Protein AF-A0A7R9GHK7-F1 (afdb_monomer)

Structure (mmCIF, N/CA/C/O backbone):
data_AF-A0A7R9GHK7-F1
#
_entry.id   AF-A0A7R9GHK7-F1
#
loop_
_atom_site.group_PDB
_atom_site.id
_atom_site.type_symbol
_atom_site.label_atom_id
_atom_site.label_alt_id
_atom_site.label_comp_id
_atom_site.label_asym_id
_atom_site.label_entity_id
_atom_site.label_seq_id
_atom_site.pdbx_PDB_ins_code
_atom_site.Cartn_x
_atom_site.Cartn_y
_atom_site.Cartn_z
_atom_site.occupancy
_atom_site.B_iso_or_equiv
_atom_site.auth_seq_id
_atom_site.auth_comp_id
_atom_site.auth_asym_id
_atom_site.auth_atom_id
_atom_site.pdbx_PDB_model_num
ATOM 1 N N . MET A 1 1 ? 7.546 68.188 45.441 1.00 38.81 1 MET A N 1
ATOM 2 C CA . MET A 1 1 ? 6.216 67.688 45.866 1.00 38.81 1 MET A CA 1
ATOM 3 C C . MET A 1 1 ? 5.708 66.786 44.745 1.00 38.81 1 MET A C 1
ATOM 5 O O . MET A 1 1 ? 5.548 67.284 43.649 1.00 38.81 1 MET A O 1
ATOM 9 N N . ARG A 1 2 ? 5.947 65.471 44.815 1.00 34.91 2 ARG A N 1
ATOM 10 C CA . ARG A 1 2 ? 5.016 64.399 45.237 1.00 34.91 2 ARG A CA 1
ATOM 11 C C . ARG A 1 2 ? 3.710 64.289 44.411 1.00 34.91 2 ARG A C 1
ATOM 13 O O . ARG A 1 2 ? 2.808 65.078 44.641 1.00 34.91 2 ARG A O 1
ATOM 20 N N . GLN A 1 3 ? 3.663 63.181 43.642 1.00 41.47 3 GLN A N 1
ATOM 21 C CA . GLN A 1 3 ? 2.533 62.301 43.242 1.00 41.47 3 GLN A CA 1
ATOM 22 C C . GLN A 1 3 ? 1.603 62.830 42.130 1.00 41.47 3 GLN A C 1
ATOM 24 O O . GLN A 1 3 ? 1.269 64.003 42.138 1.00 41.47 3 GLN A O 1
ATOM 29 N N . ILE A 1 4 ? 1.243 62.048 41.093 1.00 43.66 4 ILE A N 1
ATOM 30 C CA . ILE A 1 4 ? 0.387 60.836 41.129 1.00 43.66 4 ILE A CA 1
ATOM 31 C C . ILE A 1 4 ? 0.643 59.845 39.958 1.00 43.66 4 ILE A C 1
ATOM 33 O O . ILE A 1 4 ? 1.169 60.213 38.913 1.00 43.66 4 ILE A O 1
ATOM 37 N N . SER A 1 5 ? 0.235 58.588 40.178 1.00 45.50 5 SER A N 1
ATOM 38 C CA . SER A 1 5 ? 0.368 57.362 39.363 1.00 45.50 5 SER A CA 1
ATOM 39 C C . SER A 1 5 ? -0.752 57.147 38.321 1.00 45.50 5 SER A C 1
ATOM 41 O O . SER A 1 5 ? -1.906 57.422 38.637 1.00 45.50 5 SER A O 1
ATOM 43 N N . ALA A 1 6 ? -0.414 56.594 37.141 1.00 43.03 6 ALA A N 1
ATOM 44 C CA . ALA A 1 6 ? -1.202 55.700 36.255 1.00 43.03 6 ALA A CA 1
ATOM 45 C C . ALA A 1 6 ? -0.341 55.438 34.988 1.00 43.03 6 ALA A C 1
ATOM 47 O O . ALA A 1 6 ? 0.146 56.385 34.390 1.00 43.03 6 ALA A O 1
ATOM 48 N N . GLY A 1 7 ? -0.001 54.236 34.520 1.00 42.19 7 GLY A N 1
ATOM 49 C CA . GLY A 1 7 ? -0.765 52.998 34.503 1.00 42.19 7 GLY A CA 1
ATOM 50 C C . GLY A 1 7 ? -1.432 52.792 33.137 1.00 42.19 7 GLY A C 1
ATOM 51 O O . GLY A 1 7 ? -2.650 52.755 33.098 1.00 42.19 7 GLY A O 1
ATOM 52 N N . VAL A 1 8 ? -0.677 52.673 32.032 1.00 43.22 8 VAL A N 1
ATOM 53 C CA . VAL A 1 8 ? -1.188 52.120 30.758 1.00 43.22 8 VAL A CA 1
ATOM 54 C C . VAL A 1 8 ? -0.084 51.305 30.079 1.00 43.22 8 VAL A C 1
ATOM 56 O O . VAL A 1 8 ? 0.834 51.832 29.456 1.00 43.22 8 VAL A O 1
ATOM 59 N N . LEU A 1 9 ? -0.180 49.991 30.253 1.00 39.62 9 LEU A N 1
ATOM 60 C CA . LEU A 1 9 ? 0.574 48.967 29.543 1.00 39.62 9 LEU A CA 1
ATOM 61 C C . LEU A 1 9 ? 0.005 48.871 28.116 1.00 39.62 9 LEU A C 1
ATOM 63 O O . LEU A 1 9 ? -1.101 48.364 27.934 1.00 39.62 9 LEU A O 1
ATOM 67 N N . LEU A 1 10 ? 0.721 49.386 27.110 1.00 44.75 10 LEU A N 1
ATOM 68 C CA . LEU A 1 10 ? 0.355 49.190 25.703 1.00 44.75 10 LEU A CA 1
ATOM 69 C C . LEU A 1 10 ? 0.651 47.737 25.300 1.00 44.75 10 LEU A C 1
ATOM 71 O O . LEU A 1 10 ? 1.768 47.390 24.921 1.00 44.75 10 LEU A O 1
ATOM 75 N N . ALA A 1 11 ? -0.374 46.891 25.375 1.00 49.41 11 ALA A N 1
ATOM 76 C CA . ALA A 1 11 ? -0.427 45.625 24.662 1.00 49.41 11 ALA A CA 1
ATOM 77 C C . ALA A 1 11 ? -0.712 45.913 23.179 1.00 49.41 11 ALA A C 1
ATOM 79 O O . ALA A 1 11 ? -1.863 46.077 22.774 1.00 49.41 11 ALA A O 1
ATOM 80 N N . LEU A 1 12 ? 0.337 45.998 22.360 1.00 46.84 12 LEU A N 1
ATOM 81 C CA . LEU A 1 12 ? 0.189 46.003 20.906 1.00 46.84 12 LEU A CA 1
ATOM 82 C C . LEU A 1 12 ? 0.144 44.557 20.408 1.00 46.84 12 LEU A C 1
ATOM 84 O O . LEU A 1 12 ? 1.163 43.907 20.206 1.00 46.84 12 LEU A O 1
ATOM 88 N N . CYS A 1 13 ? -1.100 44.082 20.322 1.00 38.91 13 CYS A N 1
ATOM 89 C CA . CYS A 1 13 ? -1.664 43.185 19.316 1.00 38.91 13 CYS A CA 1
ATOM 90 C C . CYS A 1 13 ? -0.643 42.367 18.503 1.00 38.91 13 CYS A C 1
ATOM 92 O O . CYS A 1 13 ? 0.013 42.881 17.596 1.00 38.91 13 CYS A O 1
ATOM 94 N N . GLY A 1 14 ? -0.554 41.071 18.814 1.00 42.59 14 GLY A N 1
ATOM 95 C CA . GLY A 1 14 ? 0.175 40.101 18.010 1.00 42.59 14 GLY A CA 1
ATOM 96 C C . GLY A 1 14 ? -0.385 40.037 16.591 1.00 42.59 14 GLY A C 1
ATOM 97 O O . GLY A 1 14 ? -1.590 39.898 16.383 1.00 42.59 14 GLY A O 1
ATOM 98 N N . ILE A 1 15 ? 0.509 40.125 15.612 1.00 43.50 15 ILE A N 1
ATOM 99 C CA . ILE A 1 15 ? 0.205 39.870 14.209 1.00 43.50 15 ILE A CA 1
ATOM 100 C C . ILE A 1 15 ? -0.090 38.370 14.080 1.00 43.50 15 ILE A C 1
ATOM 102 O O . ILE A 1 15 ? 0.825 37.556 13.983 1.00 43.50 15 ILE A O 1
ATOM 106 N N . VAL A 1 16 ? -1.366 37.984 14.097 1.00 49.94 16 VAL A N 1
ATOM 107 C CA . VAL A 1 16 ? -1.788 36.678 13.577 1.00 49.94 16 VAL A CA 1
ATOM 108 C C . VAL A 1 16 ? -1.839 36.822 12.060 1.00 49.94 16 VAL A C 1
ATOM 110 O O . VAL A 1 16 ? -2.782 37.388 11.510 1.00 49.94 16 VAL A O 1
ATOM 113 N N . SER A 1 17 ? -0.788 36.363 11.380 1.00 50.72 17 SER A N 1
ATOM 114 C CA . SER A 1 17 ? -0.794 36.240 9.922 1.00 50.72 17 SER A CA 1
ATOM 115 C C . SER A 1 17 ? -1.761 35.118 9.545 1.00 50.72 17 SER A C 1
ATOM 117 O O . SER A 1 17 ? -1.450 33.937 9.698 1.00 50.72 17 SER A O 1
ATOM 119 N N . SER A 1 18 ? -2.965 35.488 9.108 1.00 53.06 18 SER A N 1
ATOM 120 C CA . SER A 1 18 ? -3.890 34.560 8.462 1.00 53.06 18 SER A CA 1
ATOM 121 C C . SER A 1 18 ? -3.292 34.195 7.105 1.00 53.06 18 SER A C 1
ATOM 123 O O . SER A 1 18 ? -3.337 34.991 6.166 1.00 53.06 18 SER A O 1
ATOM 125 N N . GLN A 1 19 ? -2.652 33.029 7.009 1.00 54.34 19 GLN A N 1
ATOM 126 C CA . GLN A 1 19 ? -2.125 32.546 5.737 1.00 54.34 19 GLN A CA 1
ATOM 127 C C . GLN A 1 19 ? -3.305 32.114 4.861 1.00 54.34 19 GLN A C 1
ATOM 129 O O . GLN A 1 19 ? -3.821 31.007 4.986 1.00 54.34 19 GLN A O 1
ATOM 134 N N . SER A 1 20 ? -3.761 33.013 3.989 1.00 57.25 20 SER A N 1
ATOM 135 C CA . SER A 1 20 ? -4.644 32.647 2.884 1.00 57.25 20 SER A CA 1
ATOM 136 C C . SER A 1 20 ? -3.826 31.843 1.875 1.00 57.25 20 SER A C 1
ATOM 138 O O . SER A 1 20 ? -2.906 32.380 1.254 1.00 57.25 20 SER A O 1
ATOM 140 N N . LEU A 1 21 ? -4.123 30.550 1.739 1.00 58.53 21 LEU A N 1
ATOM 141 C CA . LEU A 1 21 ? -3.513 29.706 0.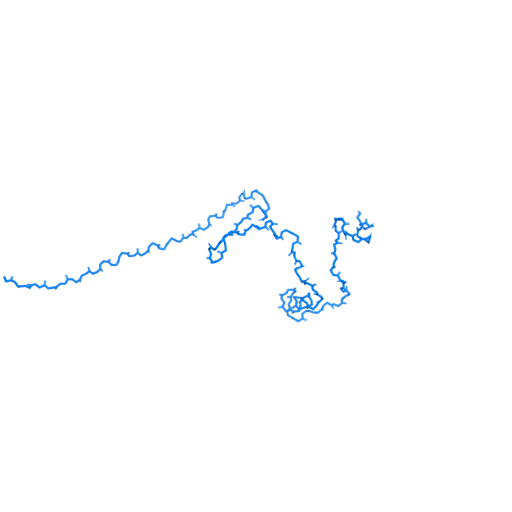718 1.00 58.53 21 LEU A CA 1
ATOM 142 C C . LEU A 1 21 ? -4.146 30.063 -0.633 1.00 58.53 21 LEU A C 1
ATOM 144 O O . LEU A 1 21 ? -5.277 29.672 -0.928 1.00 58.53 21 LEU A O 1
ATOM 148 N N . VAL A 1 22 ? -3.432 30.835 -1.453 1.00 64.38 22 VAL A N 1
ATOM 149 C CA . VAL A 1 22 ? -3.838 31.084 -2.841 1.00 64.38 22 VAL A CA 1
ATOM 150 C C . VAL A 1 22 ? -3.699 29.766 -3.598 1.00 64.38 22 VAL A C 1
ATOM 152 O O . VAL A 1 22 ? -2.593 29.312 -3.879 1.00 64.38 22 VAL A O 1
ATOM 155 N N . CYS A 1 23 ? -4.828 29.125 -3.889 1.00 64.75 23 CYS A N 1
ATOM 156 C CA . CYS A 1 23 ? -4.859 27.930 -4.722 1.00 64.75 23 CYS A CA 1
ATOM 157 C C . CYS A 1 23 ? -4.522 28.357 -6.156 1.00 64.75 23 CYS A C 1
ATOM 159 O O . CYS A 1 23 ? -5.318 29.055 -6.782 1.00 64.75 23 CYS A O 1
ATOM 161 N N . SER A 1 24 ? -3.339 27.992 -6.656 1.00 67.25 24 SER A N 1
ATOM 162 C CA . SER A 1 24 ? -2.967 28.281 -8.043 1.00 67.25 24 SER A CA 1
ATOM 163 C C . SER A 1 24 ? -3.666 27.270 -8.962 1.00 67.25 24 SER A C 1
ATOM 165 O O . SER A 1 24 ? -3.432 26.070 -8.803 1.00 67.25 24 SER A O 1
ATOM 167 N N . PRO A 1 25 ? -4.536 27.710 -9.889 1.00 64.88 25 PRO A N 1
ATOM 168 C CA . PRO A 1 25 ? -5.341 26.813 -10.721 1.00 64.88 25 PRO A CA 1
ATOM 169 C C . PRO A 1 25 ? -4.525 26.057 -11.784 1.00 64.88 25 PRO A C 1
ATOM 171 O O . PRO A 1 25 ? -5.040 25.117 -12.384 1.00 64.88 25 PRO A O 1
ATOM 174 N N . ASP A 1 26 ? -3.247 26.408 -11.961 1.00 62.53 26 ASP A N 1
ATOM 175 C CA . ASP A 1 26 ? -2.430 25.969 -13.097 1.00 62.53 26 ASP A CA 1
ATOM 176 C C . ASP A 1 26 ? -1.224 25.124 -12.656 1.00 62.53 26 ASP A C 1
ATOM 178 O O . ASP A 1 26 ? -0.138 25.218 -13.230 1.00 62.53 26 ASP A O 1
ATOM 182 N N . GLY A 1 27 ? -1.382 24.329 -11.593 1.00 61.78 27 GLY A N 1
ATOM 183 C CA . GLY A 1 27 ? -0.346 23.419 -11.104 1.00 61.78 27 GLY A CA 1
ATOM 184 C C . GLY A 1 27 ? -0.016 22.338 -12.133 1.00 61.78 27 GLY A C 1
ATOM 185 O O . GLY A 1 27 ? -0.538 21.231 -12.062 1.00 61.78 27 GLY A O 1
ATOM 186 N N . ALA A 1 28 ? 0.833 22.657 -13.108 1.00 71.75 28 ALA A N 1
ATOM 187 C CA . ALA A 1 28 ? 1.420 21.678 -14.006 1.00 71.75 28 ALA A CA 1
ATOM 188 C C . ALA A 1 28 ? 2.317 20.740 -13.185 1.00 71.75 28 ALA A C 1
ATOM 190 O O . ALA A 1 28 ? 3.269 21.196 -12.555 1.00 71.75 28 ALA A O 1
ATOM 191 N N . GLY A 1 29 ? 2.000 19.445 -13.179 1.00 77.62 29 GLY A N 1
ATOM 192 C CA . GLY A 1 29 ? 2.750 18.431 -12.436 1.00 77.62 29 GLY A CA 1
ATOM 193 C C . GLY A 1 29 ? 1.854 17.370 -11.802 1.00 77.62 29 GLY A C 1
ATOM 194 O O . GLY A 1 29 ? 0.631 17.377 -11.950 1.00 77.62 29 GLY A O 1
ATOM 195 N N . SER A 1 30 ? 2.478 16.433 -11.106 1.00 87.00 30 SER A N 1
ATOM 196 C CA . SER A 1 30 ? 1.836 15.423 -10.270 1.00 87.00 30 SER A CA 1
ATOM 197 C C . SER A 1 30 ? 1.891 15.837 -8.799 1.00 87.00 30 SER A C 1
ATOM 199 O O . SER A 1 30 ? 2.695 16.677 -8.404 1.00 87.00 30 SER A O 1
ATOM 201 N N . LEU A 1 31 ? 1.081 15.202 -7.947 1.00 88.31 31 LEU A N 1
ATOM 202 C CA . LEU A 1 31 ? 1.167 15.400 -6.494 1.00 88.31 31 LEU A CA 1
ATOM 203 C C . LEU A 1 31 ? 2.590 15.151 -5.952 1.00 88.31 31 LEU A C 1
ATOM 205 O O . LEU A 1 31 ? 2.988 15.764 -4.967 1.00 88.31 31 LEU A O 1
ATOM 209 N N . TYR A 1 32 ? 3.361 14.281 -6.605 1.00 91.50 32 TYR A N 1
ATOM 210 C CA . TYR A 1 32 ? 4.706 13.888 -6.191 1.00 91.50 32 TYR A CA 1
ATOM 211 C C . TYR A 1 32 ? 5.768 14.974 -6.408 1.00 91.50 32 TYR A C 1
ATOM 213 O O . TYR A 1 32 ? 6.853 14.871 -5.840 1.00 91.50 32 TYR A O 1
ATOM 221 N N . ASP A 1 33 ? 5.444 16.030 -7.158 1.00 91.25 33 ASP A N 1
ATOM 222 C CA . ASP A 1 33 ? 6.317 17.193 -7.356 1.00 91.25 33 ASP A CA 1
ATOM 223 C C . ASP A 1 33 ? 6.244 18.192 -6.188 1.00 91.25 33 ASP A C 1
ATOM 225 O O . ASP A 1 33 ? 7.008 19.157 -6.131 1.00 91.25 33 ASP A O 1
ATOM 229 N N . PHE A 1 34 ? 5.324 17.971 -5.244 1.00 90.62 34 PHE A N 1
ATOM 230 C CA . PHE A 1 34 ? 5.092 18.852 -4.107 1.00 90.62 34 PHE A CA 1
ATOM 231 C C . PHE A 1 34 ? 5.702 18.315 -2.807 1.00 90.62 34 PHE A C 1
ATOM 233 O O . PHE A 1 34 ? 6.016 17.133 -2.645 1.00 90.62 34 PHE A O 1
ATOM 240 N N . SER A 1 35 ? 5.831 19.231 -1.850 1.00 94.06 35 SER A N 1
ATOM 241 C CA . SER A 1 35 ? 6.376 18.983 -0.521 1.00 94.06 35 SER A CA 1
ATOM 242 C C . SER A 1 35 ? 5.604 19.754 0.537 1.00 94.06 35 SER A C 1
ATOM 244 O O . SER A 1 35 ? 5.126 20.856 0.256 1.00 94.06 35 SER A O 1
ATOM 246 N N . ALA A 1 36 ? 5.549 19.244 1.763 1.00 93.00 36 ALA A N 1
ATOM 247 C CA . ALA A 1 36 ? 4.920 19.946 2.879 1.00 93.00 36 ALA A CA 1
ATOM 248 C C . ALA A 1 36 ? 5.804 19.940 4.133 1.00 93.00 36 ALA A C 1
ATOM 250 O O . ALA A 1 36 ? 6.513 18.965 4.373 1.00 93.00 36 ALA A O 1
ATOM 251 N N . PRO A 1 37 ? 5.776 20.996 4.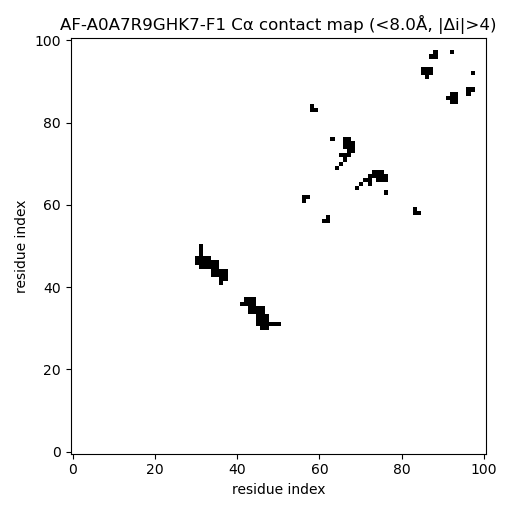961 1.00 95.50 37 PRO A N 1
ATOM 252 C CA . PRO A 1 37 ? 6.445 20.970 6.254 1.00 95.50 37 PRO A CA 1
ATOM 253 C C . PRO A 1 37 ? 5.770 19.964 7.195 1.00 95.50 37 PRO A C 1
ATOM 255 O O . PRO A 1 37 ? 4.552 19.770 7.161 1.00 95.50 37 PRO A O 1
ATOM 258 N N . LEU A 1 38 ? 6.563 19.347 8.067 1.00 93.94 38 LEU A N 1
ATOM 259 C CA . LEU A 1 38 ? 6.053 18.529 9.162 1.00 93.94 38 LEU A CA 1
ATOM 260 C C . LEU A 1 38 ? 5.344 19.408 10.200 1.00 93.94 38 LEU A C 1
ATOM 262 O O . LEU A 1 38 ? 5.694 20.572 10.397 1.00 93.94 38 LEU A O 1
ATOM 266 N N . LEU A 1 39 ? 4.358 18.833 10.894 1.00 93.19 39 LEU A N 1
ATOM 267 C CA . LEU A 1 39 ? 3.550 19.556 11.886 1.00 93.19 39 LEU A CA 1
ATOM 268 C C . LEU A 1 39 ? 4.369 20.068 13.082 1.00 93.19 39 LEU A C 1
ATOM 270 O O . LEU A 1 39 ? 3.980 21.046 13.713 1.00 93.19 39 LEU A O 1
ATOM 274 N N . ASP A 1 40 ? 5.493 19.422 13.390 1.00 95.44 40 ASP A N 1
ATOM 275 C CA . ASP A 1 40 ? 6.418 19.824 14.454 1.00 95.44 40 ASP A CA 1
ATOM 276 C C . ASP A 1 40 ? 7.483 20.835 13.986 1.00 95.44 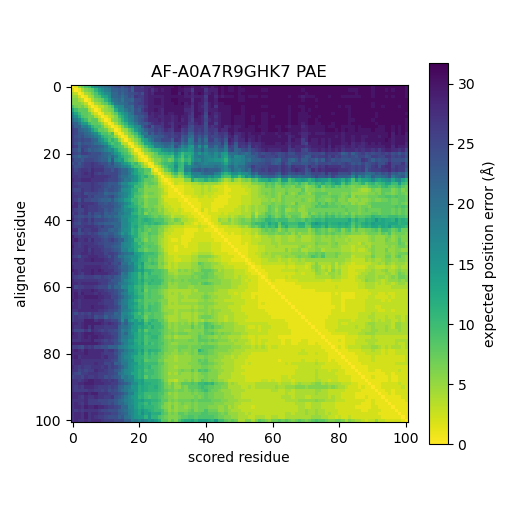40 ASP A C 1
ATOM 278 O O . ASP A 1 40 ? 8.314 21.269 14.781 1.00 95.44 40 ASP A O 1
ATOM 282 N N . GLY A 1 41 ? 7.475 21.208 12.702 1.00 92.94 41 GLY A N 1
ATOM 283 C CA . GLY A 1 41 ? 8.463 22.100 12.097 1.00 92.94 41 GLY A CA 1
ATOM 284 C C . GLY A 1 41 ? 9.873 21.510 11.987 1.00 92.94 41 GLY A C 1
ATOM 285 O O . GLY A 1 41 ? 10.796 22.238 11.626 1.00 92.94 41 GLY A O 1
ATOM 286 N N . SER A 1 42 ? 10.065 20.220 12.278 1.00 95.31 42 SER A N 1
ATOM 287 C CA . SER A 1 42 ? 11.387 19.576 12.277 1.00 95.31 42 SER A CA 1
ATOM 288 C C . SER A 1 42 ? 11.965 19.373 10.874 1.00 95.31 42 SER A C 1
ATOM 290 O O . SER A 1 42 ? 13.174 19.192 10.722 1.00 95.31 42 SER A O 1
ATOM 292 N N . GLY A 1 43 ? 11.125 19.426 9.837 1.00 94.50 43 GLY A N 1
ATOM 293 C CA . GLY A 1 43 ? 11.548 19.204 8.462 1.00 94.50 43 GLY A CA 1
ATOM 294 C C . GLY A 1 43 ? 10.438 19.376 7.432 1.00 94.50 43 GLY A C 1
ATOM 295 O O . GLY A 1 43 ? 9.354 19.880 7.721 1.00 94.50 43 GLY A O 1
ATOM 296 N N . THR A 1 44 ? 10.743 18.957 6.206 1.00 95.56 44 THR A N 1
ATOM 297 C CA . THR A 1 44 ? 9.824 18.920 5.062 1.00 95.56 44 THR A CA 1
ATOM 298 C C . THR A 1 44 ? 9.733 17.489 4.554 1.00 95.56 44 THR A C 1
ATOM 300 O O . THR A 1 44 ? 10.745 16.796 4.477 1.00 95.56 44 THR A O 1
ATOM 303 N N . VAL A 1 45 ? 8.523 17.053 4.221 1.00 94.94 45 VAL A N 1
ATOM 304 C CA . VAL A 1 45 ? 8.250 15.766 3.594 1.00 94.94 45 VAL A CA 1
ATOM 305 C C . VAL A 1 45 ? 8.083 15.954 2.086 1.00 94.94 45 VAL A C 1
ATOM 307 O O . VAL A 1 45 ? 7.276 16.779 1.651 1.00 94.94 45 VAL A O 1
ATOM 310 N N . GLN A 1 46 ? 8.842 15.191 1.296 1.00 95.94 46 GLN A N 1
ATOM 311 C CA . GLN A 1 46 ? 8.667 15.119 -0.154 1.00 95.94 46 GLN A CA 1
ATOM 312 C C . GLN A 1 46 ? 7.577 14.094 -0.461 1.00 95.94 46 GLN A C 1
ATOM 314 O O . GLN A 1 46 ? 7.635 12.959 0.012 1.00 95.94 46 GLN A O 1
ATOM 319 N N . PHE A 1 47 ? 6.565 14.458 -1.248 1.00 93.88 47 PHE A N 1
ATOM 320 C CA . PHE A 1 47 ? 5.477 13.518 -1.531 1.00 93.88 47 PHE A CA 1
ATOM 321 C C . PHE A 1 47 ? 5.903 12.382 -2.459 1.00 93.88 47 PHE A C 1
ATOM 323 O O . PHE A 1 47 ? 5.358 11.285 -2.347 1.00 93.88 47 PHE A O 1
ATOM 330 N N . SER A 1 48 ? 6.919 12.597 -3.298 1.00 94.56 48 SER A N 1
ATOM 331 C CA . SER A 1 48 ? 7.559 11.552 -4.107 1.00 94.56 48 SER A CA 1
ATOM 332 C C . SER A 1 48 ? 8.050 10.355 -3.289 1.00 94.56 48 SER A C 1
ATOM 334 O O . SER A 1 48 ? 8.009 9.231 -3.783 1.00 94.56 48 SER A O 1
ATOM 336 N N . ASP A 1 49 ? 8.404 10.543 -2.013 1.00 94.31 49 ASP A N 1
ATOM 337 C CA . ASP A 1 49 ? 8.811 9.443 -1.133 1.00 94.31 49 ASP A CA 1
ATOM 338 C C . ASP A 1 49 ? 7.682 8.429 -0.875 1.00 94.31 49 ASP A C 1
ATOM 340 O O . ASP A 1 49 ? 7.950 7.315 -0.418 1.00 94.31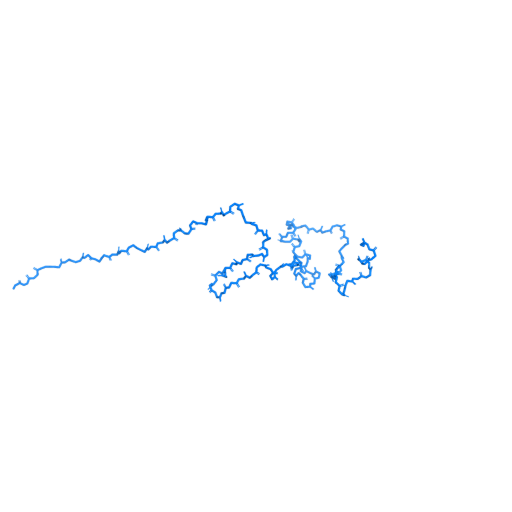 49 ASP A O 1
ATOM 344 N N . TYR A 1 50 ? 6.425 8.787 -1.147 1.00 92.06 50 TYR A N 1
ATOM 345 C CA . TYR A 1 50 ? 5.245 7.936 -0.967 1.00 92.06 50 TYR A CA 1
ATOM 346 C C . TYR A 1 50 ? 4.707 7.358 -2.275 1.00 92.06 50 TYR A C 1
ATOM 348 O O . TYR A 1 50 ? 3.688 6.658 -2.255 1.00 92.06 50 TYR A O 1
ATOM 356 N N . ASP A 1 51 ? 5.375 7.609 -3.402 1.00 90.88 51 ASP A N 1
ATOM 357 C CA . ASP A 1 51 ? 4.985 7.002 -4.669 1.00 90.88 51 ASP A CA 1
ATOM 358 C C . ASP A 1 51 ? 5.038 5.466 -4.579 1.00 90.88 51 ASP A C 1
ATOM 360 O O . ASP A 1 51 ? 5.948 4.874 -3.994 1.00 90.88 51 ASP A O 1
ATOM 364 N N . GLY A 1 52 ? 3.987 4.811 -5.070 1.00 87.44 52 GLY A N 1
ATOM 365 C CA . GLY A 1 52 ? 3.802 3.360 -4.970 1.00 87.44 52 GLY A CA 1
ATOM 366 C C . GLY A 1 52 ? 3.569 2.785 -3.559 1.00 87.44 52 GLY A C 1
ATOM 367 O O . GLY A 1 52 ? 3.362 1.578 -3.435 1.00 87.44 52 GLY A O 1
ATOM 368 N N . LYS A 1 53 ? 3.543 3.587 -2.482 1.00 91.44 53 LYS A N 1
ATOM 369 C CA . LYS A 1 53 ? 3.428 3.101 -1.084 1.00 91.44 53 LYS A CA 1
ATOM 370 C C . LYS A 1 53 ? 1.988 3.032 -0.557 1.00 91.44 53 LYS A C 1
ATOM 372 O O . LYS A 1 53 ? 1.721 3.390 0.587 1.00 91.44 53 LYS A O 1
ATOM 377 N N . GLN A 1 54 ? 1.050 2.558 -1.379 1.00 90.81 54 GLN A N 1
ATOM 378 C CA . GLN A 1 54 ? -0.372 2.486 -0.999 1.00 90.81 54 GLN A CA 1
ATOM 379 C C . GLN A 1 54 ? -0.711 1.333 -0.038 1.00 90.81 54 GLN A C 1
ATOM 381 O O . GLN A 1 54 ? -1.702 1.433 0.678 1.00 90.81 54 GLN A O 1
ATOM 386 N N . GLU A 1 55 ? 0.109 0.274 0.007 1.00 92.50 55 GLU A N 1
ATOM 387 C CA . GLU A 1 55 ? -0.118 -0.914 0.848 1.00 92.50 55 GLU A CA 1
ATOM 388 C C . GLU A 1 55 ? 1.034 -1.127 1.857 1.00 92.50 55 GLU A C 1
ATOM 390 O O . GLU A 1 55 ? 1.908 -1.994 1.672 1.00 92.50 55 GLU A O 1
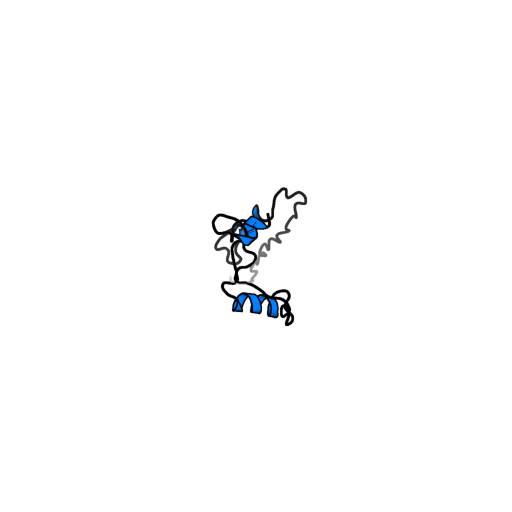ATOM 395 N N . PRO A 1 56 ? 1.098 -0.304 2.922 1.00 92.69 56 PRO A N 1
ATOM 396 C CA . PRO A 1 56 ? 2.183 -0.346 3.897 1.00 92.69 56 PRO A CA 1
ATOM 397 C C . PRO A 1 56 ? 2.118 -1.558 4.839 1.00 92.69 56 PRO A C 1
ATOM 399 O O . PRO A 1 56 ? 3.119 -1.834 5.497 1.00 92.69 56 PRO A O 1
ATOM 402 N N . GLY A 1 57 ? 1.007 -2.309 4.880 1.00 94.19 57 GLY A N 1
ATOM 403 C CA . GLY A 1 57 ? 0.831 -3.456 5.777 1.00 94.19 57 GLY A CA 1
ATOM 404 C C . GLY A 1 57 ? 1.950 -4.491 5.633 1.00 94.19 57 GLY A C 1
ATOM 405 O O . GLY A 1 57 ? 2.234 -4.982 4.536 1.00 94.19 57 GLY A O 1
ATOM 406 N N . ALA A 1 58 ? 2.620 -4.816 6.732 1.00 92.56 58 ALA A N 1
ATOM 407 C CA . ALA A 1 58 ? 3.753 -5.732 6.780 1.00 92.56 58 ALA A CA 1
ATOM 408 C C . ALA A 1 58 ? 3.324 -7.199 6.651 1.00 92.56 58 ALA A C 1
ATOM 410 O O . ALA A 1 58 ? 4.091 -8.036 6.175 1.00 92.56 58 ALA A O 1
ATOM 411 N N . ASN A 1 59 ? 2.106 -7.529 7.080 1.00 94.50 59 ASN A N 1
ATOM 412 C CA . ASN A 1 59 ? 1.596 -8.895 7.123 1.00 94.50 59 ASN A CA 1
ATOM 413 C C . ASN A 1 59 ? 0.070 -8.937 6.953 1.00 94.50 59 ASN A C 1
ATOM 415 O O . ASN A 1 59 ? -0.601 -7.909 6.920 1.00 94.50 59 ASN A O 1
ATOM 419 N N . ALA A 1 60 ? -0.475 -10.152 6.854 1.00 95.44 60 ALA A N 1
ATOM 420 C CA . ALA A 1 60 ? -1.902 -10.366 6.635 1.00 95.44 60 ALA A CA 1
ATOM 421 C C . ALA A 1 60 ? -2.777 -9.709 7.715 1.00 95.44 60 ALA A C 1
ATOM 423 O O . ALA A 1 60 ? -3.783 -9.099 7.372 1.00 95.44 60 ALA A O 1
ATOM 424 N N . THR A 1 61 ? -2.393 -9.789 8.992 1.00 96.75 61 THR A N 1
ATOM 425 C CA . THR A 1 61 ? -3.175 -9.227 10.104 1.00 96.75 61 THR A CA 1
ATOM 426 C C . THR A 1 61 ? -3.381 -7.725 9.944 1.00 96.75 61 THR A C 1
ATOM 428 O O . THR A 1 61 ? -4.495 -7.236 10.106 1.00 96.75 61 THR A O 1
ATOM 431 N N . GLU A 1 62 ? -2.330 -6.991 9.581 1.00 97.62 62 GLU A N 1
ATOM 432 C CA . GLU A 1 62 ? -2.426 -5.546 9.356 1.00 97.62 62 GLU A CA 1
ATOM 433 C C . GLU A 1 62 ? -3.320 -5.207 8.161 1.00 97.62 62 GLU A C 1
ATOM 435 O O . GLU A 1 62 ? -4.138 -4.296 8.260 1.00 97.62 62 GLU A O 1
ATOM 440 N N . ILE A 1 63 ? -3.220 -5.974 7.070 1.00 97.62 63 ILE A N 1
ATOM 441 C CA . ILE A 1 63 ? -4.053 -5.784 5.873 1.00 97.62 63 ILE A CA 1
ATOM 442 C C . ILE A 1 63 ? -5.532 -6.024 6.208 1.00 97.62 63 ILE A C 1
ATOM 444 O O . ILE A 1 63 ? -6.380 -5.195 5.884 1.00 97.62 63 ILE A O 1
ATOM 448 N N . TYR A 1 64 ? -5.860 -7.120 6.900 1.00 97.31 64 TYR A N 1
ATOM 449 C CA . TYR A 1 64 ? -7.241 -7.405 7.303 1.00 97.31 64 TYR A CA 1
ATOM 450 C C . TYR A 1 64 ? -7.790 -6.345 8.262 1.00 97.31 64 TYR A C 1
ATOM 452 O O . TYR A 1 64 ? -8.890 -5.846 8.039 1.00 97.31 64 TYR A O 1
ATOM 460 N N . ASN A 1 65 ? -7.007 -5.923 9.259 1.00 97.75 65 ASN A N 1
ATOM 461 C CA . ASN A 1 65 ? -7.422 -4.862 10.178 1.00 97.75 65 ASN A CA 1
ATOM 462 C C . ASN A 1 65 ? -7.637 -3.522 9.456 1.00 97.75 65 ASN A C 1
ATOM 464 O O . ASN A 1 65 ? -8.572 -2.792 9.779 1.00 97.75 65 ASN A O 1
ATOM 468 N N . ALA A 1 66 ? -6.800 -3.186 8.469 1.00 97.31 66 ALA A N 1
ATOM 469 C CA . ALA A 1 66 ? -6.977 -1.975 7.673 1.00 97.31 66 ALA A CA 1
ATOM 470 C C . ALA A 1 66 ? -8.289 -2.012 6.874 1.00 97.31 66 ALA A C 1
ATOM 472 O O . ALA A 1 66 ? -9.015 -1.017 6.834 1.00 97.31 66 ALA A O 1
ATOM 473 N N . LEU A 1 67 ? -8.635 -3.161 6.292 1.00 97.62 67 LEU A N 1
AT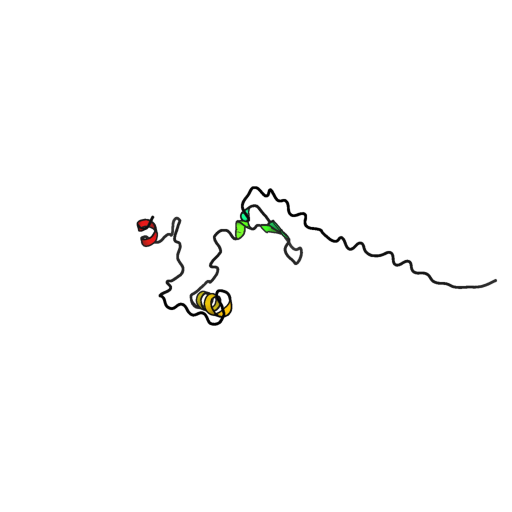OM 474 C CA . LEU A 1 67 ? -9.890 -3.339 5.560 1.00 97.62 67 LEU A CA 1
ATOM 475 C C . LEU A 1 67 ? -11.114 -3.281 6.486 1.00 97.62 67 LEU A C 1
ATOM 477 O O . LEU A 1 67 ? -12.095 -2.620 6.140 1.00 97.62 67 LEU A O 1
ATOM 481 N N . GLU A 1 68 ? -11.039 -3.911 7.660 1.00 98.25 68 GLU A N 1
ATOM 482 C CA . GLU A 1 68 ? -12.148 -4.013 8.617 1.00 98.25 68 GLU A CA 1
ATOM 483 C C . GLU A 1 68 ? -12.417 -2.701 9.368 1.00 98.25 68 GLU A C 1
ATOM 485 O O . GLU A 1 68 ? -13.577 -2.316 9.558 1.00 98.25 68 GLU A O 1
ATOM 490 N N . PHE A 1 69 ? -11.357 -1.983 9.761 1.00 98.31 69 PHE A N 1
ATOM 491 C CA . PHE A 1 69 ? -11.451 -0.849 10.688 1.00 98.31 69 PHE A CA 1
ATOM 492 C C . PHE A 1 69 ? -11.049 0.509 10.098 1.00 98.31 69 PHE A C 1
ATOM 494 O O . PHE A 1 69 ? -11.396 1.528 10.691 1.00 98.31 69 PHE A O 1
ATOM 501 N N . VAL A 1 70 ? -10.342 0.561 8.960 1.00 97.31 70 VAL A N 1
ATOM 502 C CA . VAL A 1 70 ? -9.822 1.824 8.391 1.00 97.31 70 VAL A CA 1
ATOM 503 C C . VAL A 1 70 ? -10.500 2.182 7.068 1.00 97.31 70 VAL A C 1
ATOM 505 O O . VAL A 1 70 ? -11.207 3.186 6.997 1.00 97.31 70 VAL A O 1
ATOM 508 N N . ARG A 1 71 ? -10.288 1.396 6.006 1.00 95.81 71 ARG A N 1
ATOM 509 C CA . ARG A 1 71 ? -10.881 1.618 4.677 1.00 95.81 71 ARG A CA 1
ATOM 510 C C . ARG A 1 71 ? -10.945 0.290 3.902 1.00 95.81 71 ARG A C 1
ATOM 512 O O . ARG A 1 71 ? -9.884 -0.246 3.599 1.00 95.81 71 ARG A O 1
ATOM 519 N N . PRO A 1 72 ? -12.124 -0.219 3.503 1.00 97.19 72 PRO A N 1
ATOM 520 C CA . PRO A 1 72 ? -13.443 0.418 3.586 1.00 97.19 72 PRO A CA 1
ATOM 521 C C . PRO A 1 72 ? -13.950 0.699 5.005 1.00 97.19 72 PRO A C 1
ATOM 523 O O . PRO A 1 72 ? -14.668 1.678 5.191 1.00 97.19 72 PRO A O 1
ATOM 526 N N . GLY A 1 73 ? -13.531 -0.086 5.999 1.00 97.25 73 GLY A N 1
ATOM 527 C CA . GLY A 1 73 ? -13.987 0.060 7.378 1.00 97.25 73 GLY A CA 1
ATOM 528 C C . GLY A 1 73 ? -15.383 -0.532 7.605 1.00 97.25 73 GLY A C 1
ATOM 529 O O . GLY A 1 73 ? -15.890 -1.305 6.792 1.00 97.25 73 GLY A O 1
ATOM 530 N N . ASN A 1 74 ? -16.027 -0.144 8.711 1.00 97.94 74 ASN A N 1
ATOM 531 C CA . ASN A 1 74 ? -17.394 -0.554 9.067 1.00 97.94 74 ASN A CA 1
ATOM 532 C C . ASN A 1 74 ? -17.598 -2.085 9.135 1.00 97.94 74 ASN A C 1
ATOM 534 O O . ASN A 1 74 ? -18.646 -2.597 8.741 1.00 97.94 74 ASN A O 1
ATOM 538 N N . GLY A 1 75 ? -16.587 -2.824 9.605 1.00 98.19 75 GLY A N 1
ATOM 539 C CA . GLY A 1 75 ? -16.655 -4.284 9.714 1.00 98.19 75 GLY A CA 1
ATOM 540 C C . GLY A 1 75 ? -16.585 -4.999 8.363 1.00 98.19 75 GLY A C 1
ATOM 541 O O . GLY A 1 75 ? -17.059 -6.127 8.239 1.00 98.19 75 GLY A O 1
ATOM 542 N N . PHE A 1 76 ? -16.056 -4.342 7.326 1.00 98.44 76 PHE A N 1
ATOM 543 C CA . PHE A 1 76 ? -15.888 -4.957 6.016 1.00 98.44 76 PHE A CA 1
ATOM 544 C C . PHE A 1 76 ? -14.916 -6.141 6.087 1.00 98.44 76 PHE A C 1
ATOM 546 O O . PHE A 1 76 ? -13.750 -5.988 6.444 1.00 98.44 76 PHE A O 1
ATOM 553 N N . VAL A 1 77 ? -15.390 -7.312 5.664 1.00 97.38 77 VAL A N 1
ATOM 554 C CA . VAL A 1 77 ? -14.580 -8.524 5.521 1.00 97.38 77 VAL A CA 1
ATOM 555 C C . VAL A 1 77 ? -14.620 -8.961 4.053 1.00 97.38 77 VAL A C 1
ATOM 557 O O . VAL A 1 77 ? -15.713 -9.188 3.524 1.00 97.38 77 VAL A O 1
ATOM 560 N N . PRO A 1 78 ? -13.465 -9.092 3.373 1.00 96.88 78 PRO A N 1
ATOM 561 C CA . PRO A 1 78 ? -13.414 -9.587 2.001 1.00 96.88 78 PRO A CA 1
ATOM 562 C C . PRO A 1 78 ? -14.062 -10.970 1.877 1.00 96.88 78 PRO A C 1
ATOM 564 O O . PRO A 1 78 ? -13.741 -11.885 2.631 1.00 96.88 78 PRO A O 1
ATOM 567 N N . ASN A 1 79 ? -14.937 -11.150 0.887 1.00 97.62 79 ASN A N 1
ATOM 568 C CA . ASN A 1 79 ? -15.571 -12.437 0.570 1.00 97.62 79 ASN A CA 1
ATOM 569 C C . ASN A 1 79 ? -14.856 -13.198 -0.564 1.00 97.62 79 ASN A C 1
ATOM 571 O O . ASN A 1 79 ? -15.435 -14.079 -1.197 1.00 97.62 79 ASN A O 1
ATOM 575 N N . PHE A 1 80 ? -13.603 -12.840 -0.831 1.00 97.75 80 PHE A N 1
ATOM 576 C CA . PHE A 1 80 ? -12.749 -13.430 -1.853 1.00 97.75 80 PHE A CA 1
ATOM 577 C C . PHE A 1 80 ? -11.353 -13.694 -1.285 1.00 97.75 80 PHE A C 1
ATOM 579 O O . PHE A 1 80 ? -10.960 -13.131 -0.263 1.00 97.75 80 PHE A O 1
ATOM 586 N N . GLN A 1 81 ? -10.595 -14.562 -1.956 1.00 97.31 81 GLN A N 1
ATOM 587 C CA . GLN A 1 81 ? -9.250 -14.924 -1.522 1.00 97.31 81 GLN A CA 1
ATOM 588 C C . GLN A 1 81 ? -8.277 -13.755 -1.714 1.00 97.31 81 GLN A C 1
ATOM 590 O O . GLN A 1 81 ? -8.077 -13.278 -2.830 1.00 97.31 81 GLN A O 1
ATOM 595 N N . LEU A 1 82 ? -7.611 -13.362 -0.629 1.00 97.12 82 LEU A N 1
ATOM 596 C CA . LEU A 1 82 ? -6.427 -12.507 -0.673 1.00 97.12 82 LEU A CA 1
ATOM 597 C C . LEU A 1 82 ? -5.153 -13.354 -0.659 1.00 97.12 82 LEU A C 1
ATOM 599 O O . LEU A 1 82 ? -5.094 -14.399 -0.007 1.00 97.12 82 LEU A O 1
ATOM 603 N N . PHE A 1 83 ? -4.123 -12.893 -1.362 1.00 95.38 83 PHE A N 1
ATOM 604 C CA . PHE A 1 83 ? -2.810 -13.538 -1.409 1.00 95.38 83 PHE A CA 1
ATOM 605 C C . PHE A 1 83 ? -1.777 -12.730 -0.621 1.00 95.38 83 PHE A C 1
ATOM 607 O O . PHE A 1 83 ? -2.009 -11.577 -0.258 1.00 95.38 83 PHE A O 1
ATOM 614 N N . LYS A 1 84 ? -0.618 -13.342 -0.353 1.00 94.94 84 LYS A N 1
ATOM 615 C CA . LYS A 1 84 ? 0.513 -12.642 0.267 1.00 94.94 84 LYS A CA 1
ATOM 616 C C . LYS A 1 84 ? 0.916 -11.423 -0.573 1.00 94.94 84 LYS A C 1
ATOM 618 O O . LYS A 1 84 ? 0.854 -11.476 -1.801 1.00 94.94 84 LYS A O 1
ATOM 623 N N . LYS A 1 85 ? 1.392 -10.368 0.090 1.00 94.44 85 LYS A N 1
ATOM 624 C CA . LYS A 1 85 ? 1.961 -9.201 -0.591 1.00 94.44 85 LYS A CA 1
ATOM 625 C C . LYS A 1 85 ? 3.169 -9.624 -1.436 1.00 94.44 85 LYS A C 1
ATOM 627 O O . LYS A 1 85 ? 4.023 -10.375 -0.961 1.00 94.44 85 LYS A O 1
ATOM 632 N N . ILE A 1 86 ? 3.206 -9.162 -2.681 1.00 94.56 86 ILE A N 1
ATOM 633 C CA . ILE A 1 86 ? 4.248 -9.448 -3.674 1.00 94.56 86 ILE A CA 1
ATOM 634 C C . ILE A 1 86 ? 4.493 -8.218 -4.551 1.00 94.56 86 ILE A C 1
ATOM 636 O O . ILE A 1 86 ? 3.652 -7.322 -4.612 1.00 94.56 86 ILE A O 1
ATOM 640 N N . GLU A 1 87 ? 5.617 -8.205 -5.262 1.00 94.56 87 GLU A N 1
ATOM 641 C CA . GLU A 1 87 ? 5.874 -7.239 -6.328 1.00 94.56 87 GLU A CA 1
ATOM 642 C C . GLU A 1 87 ? 5.206 -7.700 -7.634 1.00 94.56 87 GLU A C 1
ATOM 644 O O . GLU A 1 87 ? 5.253 -8.878 -7.999 1.00 94.56 87 GLU A O 1
ATOM 649 N N . VAL A 1 88 ? 4.563 -6.762 -8.332 1.00 95.25 88 VAL A N 1
ATOM 650 C CA . VAL A 1 88 ? 3.870 -7.006 -9.616 1.00 95.25 88 VAL A CA 1
ATOM 651 C C . VAL A 1 88 ? 4.647 -6.463 -10.820 1.00 95.25 88 VAL A C 1
ATOM 653 O O . VAL A 1 88 ? 4.360 -6.808 -11.965 1.00 95.25 88 VAL A O 1
ATOM 656 N N . ASN A 1 89 ? 5.640 -5.615 -10.559 1.00 94.38 89 ASN A N 1
ATOM 657 C CA . ASN A 1 89 ? 6.525 -5.003 -11.540 1.00 94.38 89 ASN A CA 1
ATOM 658 C C . ASN A 1 89 ? 7.955 -4.983 -10.995 1.00 94.38 89 ASN A C 1
ATOM 660 O O . ASN A 1 89 ? 8.146 -4.891 -9.784 1.00 94.38 89 ASN A O 1
ATOM 664 N N . GLY A 1 90 ? 8.938 -4.983 -11.892 1.00 94.69 90 GLY A N 1
ATOM 665 C CA . GLY A 1 90 ? 10.349 -4.814 -11.545 1.00 94.69 90 GLY A CA 1
ATOM 666 C C . GLY A 1 90 ? 11.096 -6.141 -11.449 1.00 94.69 90 GLY A C 1
ATOM 667 O O . GLY A 1 90 ? 10.588 -7.190 -11.827 1.00 94.69 90 GLY A O 1
ATOM 668 N N . ALA A 1 91 ? 12.337 -6.098 -10.964 1.00 96.06 91 ALA A N 1
ATOM 669 C CA . ALA A 1 91 ? 13.231 -7.257 -11.003 1.00 96.06 91 ALA A CA 1
ATOM 670 C C . ALA A 1 91 ? 12.747 -8.452 -10.159 1.00 96.06 91 ALA A C 1
ATOM 672 O O . ALA A 1 91 ? 13.096 -9.585 -10.484 1.00 96.06 91 ALA A O 1
ATOM 673 N N . ASN A 1 92 ? 11.947 -8.216 -9.110 1.00 96.31 92 ASN A N 1
ATOM 674 C CA . ASN A 1 92 ? 11.406 -9.279 -8.255 1.00 96.31 92 ASN A CA 1
ATOM 675 C C . ASN A 1 92 ? 9.923 -9.577 -8.523 1.00 96.31 92 ASN A C 1
ATOM 677 O O . ASN A 1 92 ? 9.267 -10.208 -7.688 1.00 96.31 92 ASN A O 1
ATOM 681 N N . GLU A 1 93 ? 9.372 -9.130 -9.657 1.00 97.25 93 GLU A N 1
ATOM 682 C CA . GLU A 1 93 ? 8.002 -9.480 -10.024 1.00 97.25 93 GLU A CA 1
ATOM 683 C C . GLU A 1 93 ? 7.831 -10.997 -10.162 1.00 97.25 93 GLU A C 1
ATOM 685 O O . GLU A 1 93 ? 8.724 -11.711 -10.625 1.00 97.25 93 GLU A O 1
ATOM 690 N N . ILE A 1 94 ? 6.671 -11.520 -9.759 1.00 97.31 94 ILE A N 1
ATOM 691 C CA . ILE A 1 94 ? 6.416 -12.955 -9.915 1.00 97.31 94 ILE A CA 1
ATOM 692 C C . ILE A 1 94 ? 6.058 -13.301 -11.374 1.00 97.31 94 ILE A C 1
ATOM 694 O O . ILE A 1 94 ? 5.398 -12.502 -12.045 1.00 97.31 94 ILE A O 1
ATOM 698 N N . PRO A 1 95 ? 6.353 -14.531 -11.847 1.00 97.56 95 PRO A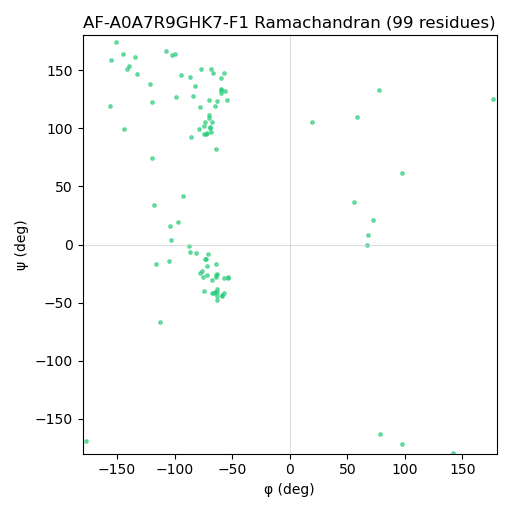 N 1
ATOM 699 C CA . PRO A 1 95 ? 6.123 -14.921 -13.244 1.00 97.56 95 PRO A CA 1
ATOM 700 C C . PRO A 1 95 ? 4.678 -14.763 -13.732 1.00 97.56 95 PRO A C 1
ATOM 702 O O . PRO A 1 95 ? 4.446 -14.524 -14.914 1.00 97.56 95 PRO A O 1
ATOM 705 N N . LEU A 1 96 ? 3.699 -14.879 -12.825 1.00 97.62 96 LEU A N 1
ATOM 706 C CA . LEU A 1 96 ? 2.289 -14.683 -13.160 1.00 97.62 96 LEU A CA 1
ATOM 707 C C . LEU A 1 96 ? 2.030 -13.280 -13.726 1.00 97.62 96 LEU A C 1
ATOM 709 O O . LEU A 1 96 ? 1.318 -13.153 -14.715 1.00 97.62 96 LEU A O 1
ATOM 713 N N . TYR A 1 97 ? 2.612 -12.238 -13.126 1.00 97.25 97 TYR A N 1
ATOM 714 C CA . TYR A 1 97 ? 2.410 -10.863 -13.586 1.00 97.25 97 TYR A CA 1
ATOM 715 C C . TYR A 1 97 ? 3.232 -10.536 -14.833 1.00 97.25 97 TYR A C 1
ATOM 717 O O . TYR A 1 97 ? 2.802 -9.696 -15.614 1.00 97.25 97 TYR A O 1
ATOM 725 N N . THR A 1 98 ? 4.346 -11.230 -15.078 1.00 97.19 98 THR A N 1
ATOM 726 C CA . THR A 1 98 ? 5.057 -11.150 -16.364 1.00 97.19 98 THR A CA 1
ATOM 727 C C . THR A 1 98 ? 4.216 -11.726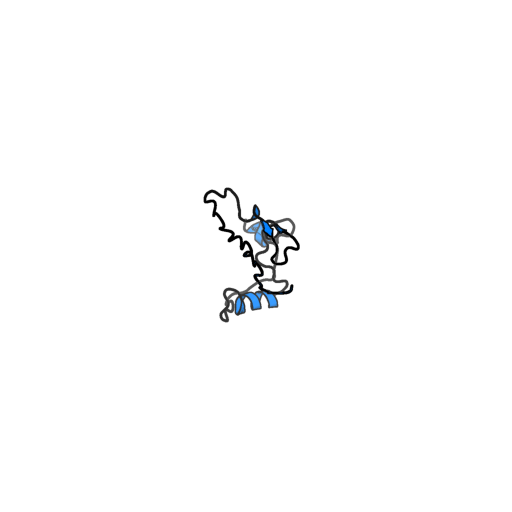 -17.501 1.00 97.19 98 THR A C 1
ATOM 729 O O . THR A 1 98 ? 4.167 -11.151 -18.579 1.00 97.19 98 THR A O 1
ATOM 732 N N . PHE A 1 99 ? 3.533 -12.848 -17.260 1.00 97.81 99 PHE A N 1
ATOM 733 C CA . PHE A 1 99 ? 2.684 -13.498 -18.261 1.00 97.81 99 PHE A CA 1
ATOM 734 C C . PHE A 1 99 ? 1.435 -12.679 -18.633 1.00 97.81 99 PHE A C 1
ATOM 736 O O . PHE A 1 99 ? 0.949 -12.794 -19.752 1.00 97.81 99 PHE A O 1
ATOM 743 N N . LEU A 1 100 ? 0.893 -11.889 -17.699 1.00 97.75 100 LEU A N 1
ATOM 744 C CA . LEU A 1 100 ? -0.360 -11.143 -17.886 1.00 97.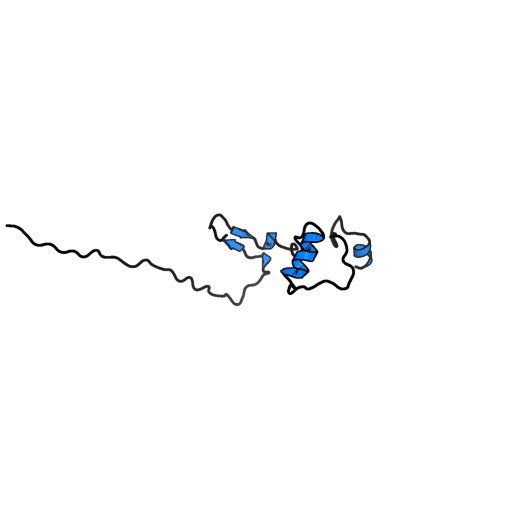75 100 LEU A CA 1
ATOM 745 C C . LEU A 1 100 ? -0.201 -9.763 -18.553 1.00 97.75 100 LEU A C 1
ATOM 747 O O . LEU A 1 100 ? -1.219 -9.120 -18.810 1.00 97.75 100 LEU A O 1
ATOM 751 N N . LYS A 1 101 ? 1.029 -9.295 -18.779 1.00 93.50 101 LYS A N 1
ATOM 752 C CA . LYS A 1 101 ? 1.327 -8.023 -19.462 1.00 93.50 101 LYS A CA 1
ATOM 753 C C . LYS A 1 101 ? 1.292 -8.196 -20.975 1.00 93.50 101 LYS A C 1
ATOM 755 O O . LYS A 1 101 ? 0.765 -7.275 -21.635 1.00 93.50 101 LYS A O 1
#

Foldseek 3Di:
DDDDDDDDDDPPDDPPPPPDPPDDPDPPDDPQCDWAADPVNPGIDRSVVCVPVPDVDPWDVSVQCCVDPPVVHPRDDDPDDDDTDADLDDDRHDVVSVVVD

Secondary structure (DSSP, 8-state):
------------------------TT--S-GGG-EEE-TTSS-EEEGGGGTT-S---SSHHHHHHHHHHTSS-TT---SS-------SSSTT--HHHHHT-

InterPro domains:
  IPR000889 Glutathione peroxidase [PF00255] (52-101)
  IPR000889 Glutathione peroxidase [PS51355] (1-101)
  IPR036249 Thioredoxin-like superfamily [SSF52833] (30-101)

Nearest PDB structures (foldseek):
  2r37-assembly1_A  TM=6.483E-01  e=6.131E-04  Homo sapiens
  1gp1-assembly1_A  TM=6.390E-01  e=4.610E-03  Bos taurus

Organism: NCBI:txid399045

pLDDT: mean 82.63, std 20.67, range [34.91, 98.44]

Radius of gyration: 27.31 Å; Cα contacts (8 Å, |Δi|>4): 63; chains: 1; bounding box: 31×83×65 Å

Solvent-accessible surface area (backbone atoms only — not comparable to full-atom values): 7074 Å² total; per-residue (Å²): 136,86,88,89,91,85,92,80,85,83,80,78,76,80,85,77,79,78,80,76,81,79,80,69,92,74,71,81,76,58,77,47,79,41,67,45,71,42,96,84,68,85,48,70,46,57,40,48,81,52,64,91,58,84,75,76,56,89,47,68,70,51,46,51,48,36,28,21,70,63,58,86,13,92,71,41,70,82,94,64,92,82,75,82,92,75,48,68,66,69,97,73,32,45,70,69,48,66,73,73,109

Mean predicted aligned error: 12.68 Å

Sequence (101 aa):
MRQISAGVLLALCGIVSSQSLVCSPDGAGSLYDFSAPLLDGSGTVQFSDYDGKQEPGANATEIYNALEFVRPGNGFVPNFQLFKKIEVNGANEIPLYTFLK